Protein AF-A0A6G3YWC2-F1 (afdb_monomer_lite)

Structure (mmCIF, N/CA/C/O backbone):
data_AF-A0A6G3YWC2-F1
#
_entry.id   AF-A0A6G3YWC2-F1
#
loop_
_atom_site.group_PDB
_atom_site.id
_atom_site.type_symbol
_atom_site.label_atom_id
_atom_site.label_alt_id
_atom_site.label_comp_id
_atom_site.label_asym_id
_atom_site.label_entity_id
_atom_site.label_seq_id
_atom_site.pdbx_PDB_ins_code
_atom_site.Cartn_x
_atom_site.Cartn_y
_atom_site.Cartn_z
_atom_site.occupancy
_atom_site.B_iso_or_equiv
_atom_site.auth_seq_id
_atom_site.auth_comp_id
_atom_site.auth_asym_id
_atom_site.auth_atom_id
_atom_site.pdbx_PDB_model_num
ATOM 1 N N . MET A 1 1 ? -7.122 -11.945 10.049 1.00 37.88 1 MET A N 1
ATOM 2 C CA . MET A 1 1 ? -7.833 -11.195 8.987 1.00 37.88 1 MET A CA 1
ATOM 3 C C . MET A 1 1 ? -6.899 -10.118 8.452 1.00 37.88 1 MET A C 1
ATOM 5 O O . MET A 1 1 ? -6.459 -9.280 9.228 1.00 37.88 1 MET A O 1
ATOM 9 N N . ALA A 1 2 ? -6.512 -10.163 7.176 1.00 54.22 2 ALA A N 1
ATOM 10 C CA . ALA A 1 2 ? -5.700 -9.094 6.595 1.00 54.22 2 ALA A CA 1
ATOM 11 C C . ALA A 1 2 ? -6.584 -7.847 6.442 1.00 54.22 2 ALA A C 1
ATOM 13 O O . ALA A 1 2 ? -7.525 -7.872 5.652 1.00 54.22 2 ALA A O 1
ATOM 14 N N . LYS A 1 3 ? -6.322 -6.782 7.212 1.00 61.19 3 LYS A N 1
ATOM 15 C CA . LYS A 1 3 ? -6.997 -5.489 7.028 1.00 61.19 3 LYS A CA 1
ATOM 16 C C . LYS A 1 3 ? -6.801 -5.049 5.575 1.0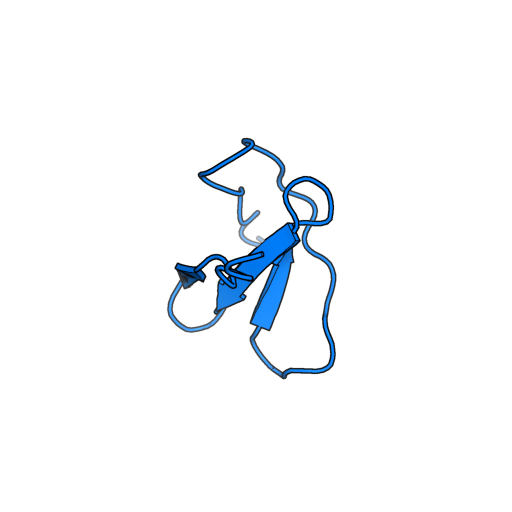0 61.19 3 LYS A C 1
ATOM 18 O O . LYS A 1 3 ? -5.679 -4.782 5.145 1.00 61.19 3 LYS A O 1
ATOM 23 N N . GLN A 1 4 ? -7.891 -5.022 4.819 1.00 70.38 4 GL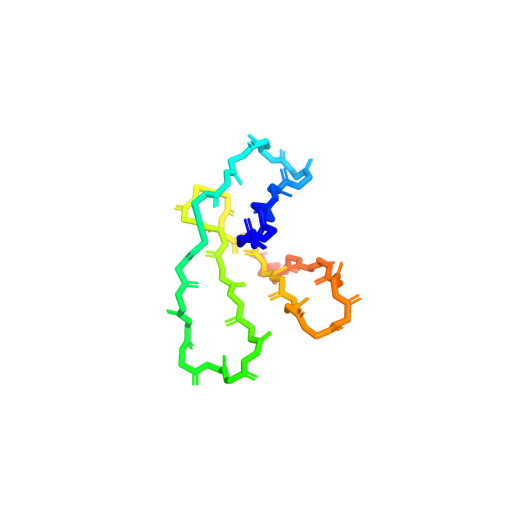N A N 1
ATOM 24 C CA . GLN A 1 4 ? -7.930 -4.450 3.483 1.00 70.38 4 GLN A CA 1
ATOM 25 C C . GLN A 1 4 ? -7.846 -2.929 3.629 1.00 70.38 4 GLN A C 1
ATOM 27 O O . GLN A 1 4 ? -8.745 -2.293 4.166 1.00 70.38 4 GLN A O 1
ATOM 32 N N . ILE A 1 5 ? -6.713 -2.356 3.230 1.00 76.31 5 ILE A N 1
ATOM 33 C CA . ILE A 1 5 ? -6.458 -0.918 3.329 1.00 76.31 5 ILE A CA 1
ATOM 34 C C . ILE A 1 5 ? -6.935 -0.287 2.022 1.00 76.31 5 ILE A C 1
ATOM 36 O O . ILE A 1 5 ? -6.328 -0.495 0.970 1.00 76.31 5 ILE A O 1
ATOM 40 N N . GLN A 1 6 ? -8.050 0.432 2.095 1.00 82.81 6 GLN A N 1
ATOM 41 C CA . GLN A 1 6 ? -8.696 1.067 0.953 1.00 82.81 6 GLN A CA 1
ATOM 42 C C . GLN A 1 6 ? -8.194 2.499 0.779 1.00 82.81 6 GLN A C 1
ATOM 44 O O . GLN A 1 6 ? -8.070 3.241 1.751 1.00 82.81 6 GLN A O 1
ATOM 49 N N . CYS A 1 7 ? -7.888 2.885 -0.457 1.00 83.75 7 CYS A N 1
ATOM 50 C CA . CYS A 1 7 ? -7.426 4.227 -0.769 1.00 83.75 7 CYS A CA 1
ATOM 51 C C . CYS A 1 7 ? -8.549 5.256 -0.606 1.00 83.75 7 CYS A C 1
ATOM 53 O O . CYS A 1 7 ? -9.560 5.123 -1.290 1.00 83.75 7 CYS A O 1
ATOM 55 N N . PRO A 1 8 ? -8.374 6.300 0.224 1.00 82.12 8 PRO A N 1
ATOM 56 C CA . PRO A 1 8 ? -9.395 7.323 0.420 1.00 82.12 8 PRO A CA 1
ATOM 57 C C . PRO A 1 8 ? -9.597 8.203 -0.821 1.00 82.12 8 PRO A C 1
ATOM 59 O O . PRO A 1 8 ? -10.677 8.743 -1.001 1.00 82.12 8 PRO A O 1
ATOM 62 N N . GLU A 1 9 ? -8.597 8.328 -1.703 1.00 82.81 9 GLU A N 1
ATOM 63 C CA . GLU A 1 9 ? -8.723 9.171 -2.903 1.00 82.81 9 GLU A CA 1
ATOM 64 C C . GLU A 1 9 ? -9.504 8.513 -4.046 1.00 82.81 9 GLU A C 1
ATOM 66 O O . GLU A 1 9 ? -10.160 9.203 -4.813 1.00 82.81 9 GLU A O 1
ATOM 71 N N . CYS A 1 10 ? -9.403 7.192 -4.210 1.00 83.56 10 CYS A N 1
ATOM 72 C CA . CYS A 1 10 ? -9.996 6.493 -5.361 1.00 83.56 10 CYS A CA 1
ATOM 73 C C . CYS A 1 10 ? -10.839 5.274 -4.980 1.00 83.56 10 CYS A C 1
ATOM 75 O O . CYS A 1 10 ? -11.320 4.564 -5.856 1.00 83.56 10 CYS A O 1
ATOM 77 N N . GLY A 1 11 ? -10.966 4.962 -3.690 1.00 82.75 11 GLY A N 1
ATOM 78 C CA . GLY A 1 11 ? -11.683 3.783 -3.211 1.00 82.75 11 GLY A CA 1
ATOM 79 C C . GLY A 1 11 ? -11.018 2.445 -3.556 1.00 82.75 11 GLY A C 1
ATOM 80 O O . GLY A 1 11 ? -11.559 1.402 -3.206 1.00 82.75 11 GLY A O 1
ATOM 81 N N . HIS A 1 12 ? -9.851 2.425 -4.210 1.00 83.62 12 HIS A N 1
ATOM 82 C CA . HIS A 1 12 ? -9.166 1.181 -4.572 1.00 83.62 12 HIS A CA 1
ATOM 83 C C . HIS A 1 12 ? -8.393 0.574 -3.397 1.00 83.62 12 HIS A C 1
ATOM 85 O O . HIS A 1 12 ? -7.605 1.241 -2.730 1.00 83.62 12 HIS A O 1
ATOM 91 N N . THR A 1 13 ? -8.519 -0.737 -3.219 1.00 80.75 13 THR A N 1
ATOM 92 C CA . THR A 1 13 ? -7.818 -1.512 -2.176 1.00 80.75 13 THR A CA 1
ATOM 93 C C . THR A 1 13 ? -6.461 -2.062 -2.641 1.00 80.75 13 THR A C 1
ATOM 95 O O . THR A 1 13 ? -5.717 -2.676 -1.874 1.00 80.75 13 THR A O 1
ATOM 98 N N . HIS A 1 14 ? -6.114 -1.872 -3.919 1.00 83.19 14 HIS A N 1
ATOM 99 C CA . HIS A 1 14 ? -4.925 -2.478 -4.514 1.00 83.19 14 HIS A CA 1
ATOM 100 C C . HIS A 1 14 ? -3.667 -1.623 -4.297 1.00 83.19 14 HIS A C 1
ATOM 102 O O . HIS A 1 14 ? -3.359 -0.690 -5.047 1.00 83.19 14 HIS A O 1
ATOM 108 N N . LEU A 1 15 ? -2.898 -2.009 -3.280 1.00 84.56 15 LEU A N 1
ATOM 109 C CA . LEU A 1 15 ? -1.664 -1.351 -2.868 1.00 84.56 15 LEU A CA 1
ATOM 110 C C . LEU A 1 15 ? -0.411 -2.142 -3.286 1.00 84.56 15 LEU A C 1
ATOM 112 O O . LEU A 1 15 ? -0.189 -3.260 -2.820 1.00 84.56 15 LEU A O 1
ATOM 116 N N . LYS A 1 16 ? 0.447 -1.534 -4.109 1.00 87.06 16 LYS A N 1
ATOM 117 C CA . LYS A 1 16 ? 1.773 -2.037 -4.505 1.00 87.06 16 LYS A CA 1
ATOM 118 C C . LYS A 1 16 ? 2.838 -1.679 -3.469 1.00 87.06 16 LYS A C 1
ATOM 120 O O . LYS A 1 16 ? 2.799 -0.606 -2.875 1.00 87.06 16 LYS A O 1
ATOM 125 N N . ARG A 1 17 ? 3.828 -2.549 -3.259 1.00 85.50 17 ARG A N 1
ATOM 126 C CA . ARG A 1 17 ? 5.025 -2.206 -2.465 1.00 85.50 17 ARG A CA 1
ATOM 127 C C . ARG A 1 17 ? 5.984 -1.395 -3.331 1.00 85.50 17 ARG A C 1
ATOM 129 O O . ARG A 1 17 ? 6.199 -1.747 -4.483 1.00 85.50 17 ARG A O 1
ATOM 136 N N . ILE A 1 18 ? 6.566 -0.344 -2.765 1.00 85.44 18 ILE A N 1
ATOM 137 C CA . ILE A 1 18 ? 7.453 0.594 -3.479 1.00 85.44 18 ILE A CA 1
ATOM 138 C C . ILE A 1 18 ? 8.895 0.574 -2.957 1.00 85.44 18 ILE A C 1
ATOM 140 O O . ILE A 1 18 ? 9.581 1.585 -2.979 1.00 85.44 18 ILE A O 1
ATOM 144 N N . GLY A 1 19 ? 9.351 -0.564 -2.430 1.00 81.56 19 GLY A N 1
ATOM 145 C CA . GLY A 1 19 ? 10.710 -0.722 -1.888 1.00 81.56 19 GLY A CA 1
ATOM 146 C C . GLY A 1 19 ? 10.924 -0.122 -0.492 1.00 81.56 19 GLY A C 1
ATOM 147 O O . GLY A 1 19 ? 11.853 -0.518 0.201 1.00 81.56 19 GLY A O 1
ATOM 148 N N . VAL A 1 20 ? 10.031 0.754 -0.024 1.00 82.44 20 VAL A N 1
ATOM 149 C CA . VAL A 1 20 ? 10.064 1.291 1.343 1.00 82.44 20 VAL A CA 1
ATOM 150 C C . VAL A 1 20 ? 9.297 0.362 2.289 1.00 82.44 20 VAL A C 1
ATOM 152 O O . VAL A 1 20 ? 8.111 0.074 2.100 1.00 82.44 20 VAL A O 1
ATOM 155 N N . ARG A 1 21 ? 9.979 -0.145 3.321 1.00 83.88 21 ARG A N 1
ATOM 156 C CA . ARG A 1 21 ? 9.398 -1.079 4.294 1.00 83.88 21 ARG A CA 1
ATOM 157 C C . ARG A 1 21 ? 8.316 -0.374 5.108 1.00 83.88 21 ARG A C 1
ATOM 159 O O . ARG A 1 21 ? 8.603 0.570 5.827 1.00 83.88 21 ARG A O 1
ATOM 166 N N . GLY A 1 22 ? 7.086 -0.872 5.033 1.00 86.12 22 GLY A N 1
ATOM 167 C CA . GLY A 1 22 ? 5.958 -0.252 5.730 1.00 86.12 22 GLY A CA 1
ATOM 168 C C 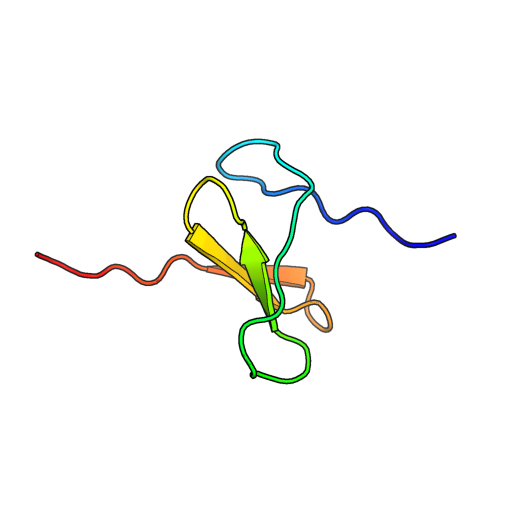. GLY A 1 22 ? 5.235 0.823 4.921 1.00 86.12 22 GLY A C 1
ATOM 169 O O . GLY A 1 22 ? 4.221 1.314 5.390 1.00 86.12 22 GLY A O 1
ATOM 170 N N . VAL A 1 23 ? 5.661 1.112 3.689 1.00 88.12 23 VAL A N 1
ATOM 171 C CA . VAL A 1 23 ? 4.927 2.009 2.792 1.00 88.12 23 VAL A CA 1
ATOM 172 C C . VAL A 1 23 ? 4.443 1.233 1.577 1.00 88.12 23 VAL A C 1
ATOM 174 O O . VAL A 1 23 ? 5.176 0.463 0.948 1.00 88.12 23 VAL A O 1
ATOM 177 N N . LYS A 1 24 ? 3.176 1.434 1.234 1.00 89.31 24 LYS A N 1
ATOM 178 C CA . LYS A 1 24 ? 2.599 0.954 -0.016 1.00 89.31 24 LYS A CA 1
ATOM 179 C C . LYS A 1 24 ? 2.111 2.132 -0.846 1.00 89.31 24 LYS A C 1
ATOM 181 O O . LYS A 1 24 ? 1.864 3.211 -0.331 1.00 89.31 24 LYS A O 1
ATOM 186 N N . LYS A 1 25 ? 1.969 1.920 -2.145 1.00 87.88 25 LYS A N 1
ATOM 187 C CA . LYS A 1 25 ? 1.446 2.889 -3.100 1.00 87.88 25 LYS A CA 1
ATOM 188 C C . LYS A 1 25 ? 0.189 2.330 -3.741 1.00 87.88 25 LYS A C 1
ATOM 190 O O . LYS A 1 25 ? 0.184 1.186 -4.189 1.00 87.88 25 LYS A O 1
ATOM 195 N N . CYS A 1 26 ? -0.866 3.122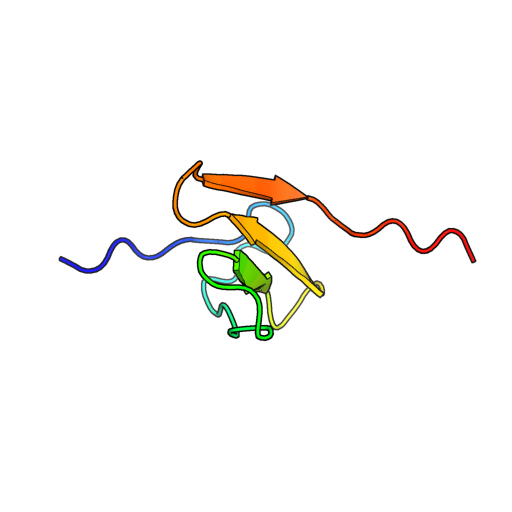 -3.812 1.00 87.50 26 CYS A N 1
ATOM 196 C CA . CYS A 1 26 ? -2.049 2.788 -4.580 1.00 87.50 26 CYS A CA 1
ATOM 197 C C . CYS A 1 26 ? -1.689 2.663 -6.062 1.00 87.50 26 CYS A C 1
ATOM 199 O O . CYS A 1 26 ? -1.089 3.562 -6.650 1.00 87.50 26 CYS A O 1
ATOM 201 N N . SER A 1 27 ? -2.061 1.539 -6.672 1.00 84.44 27 SER A N 1
ATOM 202 C CA . SER A 1 27 ? -1.758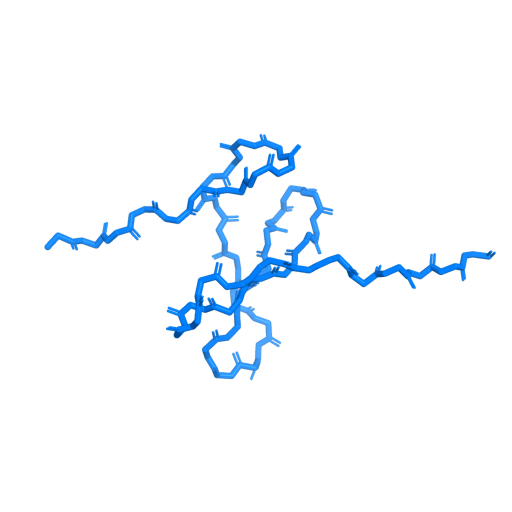 1.277 -8.085 1.00 84.44 27 SER A CA 1
ATOM 203 C C . SER A 1 27 ? -2.562 2.145 -9.047 1.00 84.44 27 SER A C 1
ATOM 205 O O . SER A 1 27 ? -2.188 2.235 -10.208 1.00 84.44 27 SER A O 1
ATOM 207 N N . HIS A 1 28 ? -3.665 2.730 -8.572 1.00 86.25 28 HIS A N 1
ATOM 208 C CA . HIS A 1 28 ? -4.614 3.466 -9.396 1.00 86.25 28 HIS A CA 1
ATOM 209 C C . HIS A 1 28 ? -4.306 4.969 -9.397 1.00 86.25 28 HIS A C 1
ATOM 211 O O . HIS A 1 28 ? -3.885 5.512 -10.410 1.00 86.25 28 HIS A O 1
ATOM 217 N N . CYS A 1 29 ? -4.411 5.634 -8.242 1.00 83.94 29 CYS A N 1
ATOM 218 C CA . CYS A 1 29 ? -4.142 7.074 -8.122 1.00 83.94 29 CYS A CA 1
ATOM 219 C C . CYS A 1 29 ? -2.663 7.422 -7.877 1.00 83.94 29 CYS A C 1
ATOM 221 O O . CYS A 1 29 ? -2.271 8.584 -7.952 1.00 83.94 29 CYS A O 1
ATOM 223 N N . GLY A 1 30 ? -1.832 6.433 -7.534 1.00 85.06 30 GLY A N 1
ATOM 224 C CA . GLY A 1 30 ? -0.422 6.652 -7.222 1.00 85.06 30 GLY A CA 1
ATOM 225 C C . GLY A 1 30 ? -0.145 7.263 -5.846 1.00 85.06 30 GLY A C 1
ATOM 226 O O . GLY A 1 30 ? 1.005 7.604 -5.573 1.00 85.06 30 GLY A O 1
ATOM 227 N N . THR A 1 31 ? -1.155 7.380 -4.984 1.00 87.06 31 THR A N 1
ATOM 228 C CA . THR A 1 31 ? -0.988 7.859 -3.606 1.00 87.06 31 THR A CA 1
ATOM 229 C C . THR A 1 31 ? -0.210 6.857 -2.753 1.00 87.06 31 THR A C 1
ATOM 231 O O . THR A 1 31 ? -0.221 5.659 -3.037 1.00 87.06 31 THR A O 1
ATOM 234 N N . PHE A 1 32 ? 0.442 7.314 -1.692 1.00 88.31 32 PHE A N 1
ATOM 235 C CA . PHE A 1 32 ? 1.216 6.484 -0.773 1.00 88.31 32 PHE A CA 1
ATOM 236 C C . PHE A 1 32 ? 0.485 6.327 0.561 1.00 88.31 32 PHE A C 1
ATOM 238 O O . PHE A 1 32 ? -0.260 7.206 0.986 1.00 88.31 32 PHE A O 1
ATOM 245 N N . VAL A 1 33 ? 0.694 5.187 1.211 1.00 87.06 33 VAL A N 1
ATOM 246 C CA . VAL A 1 33 ? 0.163 4.878 2.535 1.00 87.06 33 VAL A CA 1
ATOM 247 C C . VAL A 1 33 ? 1.225 4.216 3.393 1.00 87.06 33 VAL A C 1
ATOM 249 O O . VAL A 1 33 ? 1.827 3.220 2.981 1.00 87.06 33 VAL A O 1
ATOM 252 N N . ASP A 1 34 ? 1.420 4.734 4.601 1.00 89.12 34 ASP A N 1
ATOM 253 C CA . ASP A 1 34 ? 2.155 4.034 5.647 1.00 89.12 34 ASP A CA 1
ATOM 254 C C . ASP A 1 34 ? 1.233 3.001 6.297 1.00 89.12 34 ASP A C 1
ATOM 256 O O . ASP A 1 34 ? 0.211 3.345 6.884 1.00 89.12 34 ASP A O 1
ATOM 260 N N . ILE A 1 35 ? 1.572 1.718 6.207 1.00 84.12 35 ILE A N 1
ATOM 261 C CA . ILE A 1 35 ? 0.786 0.646 6.831 1.00 84.12 35 ILE A CA 1
ATOM 262 C C . ILE A 1 35 ? 1.013 0.525 8.344 1.00 84.12 35 ILE A C 1
ATOM 264 O O . ILE A 1 35 ? 0.245 -0.186 8.984 1.00 84.12 35 ILE A O 1
ATOM 268 N N . ARG A 1 36 ? 2.029 1.175 8.929 1.00 85.12 36 AR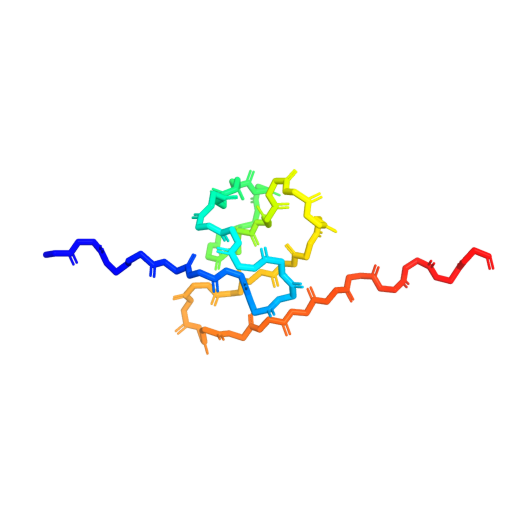G A N 1
ATOM 269 C CA . ARG A 1 36 ? 2.227 1.198 10.391 1.00 85.12 36 ARG A CA 1
ATOM 270 C C . ARG A 1 36 ? 1.388 2.295 11.041 1.00 85.12 36 ARG A C 1
ATOM 272 O O . ARG A 1 36 ? 0.755 2.039 12.058 1.00 85.12 36 ARG A O 1
ATOM 279 N N . SER A 1 37 ? 1.354 3.474 10.427 1.00 86.50 37 SER A N 1
ATOM 280 C CA . SER A 1 37 ? 0.648 4.659 10.929 1.00 86.50 37 SER A CA 1
ATOM 281 C C . SER A 1 37 ? -0.724 4.880 10.279 1.00 86.50 37 SER A C 1
ATOM 283 O O . SER A 1 37 ? -1.445 5.792 10.670 1.00 86.50 37 SER A O 1
ATOM 285 N N . HIS A 1 38 ? -1.090 4.080 9.267 1.00 82.88 38 HIS A N 1
ATOM 286 C CA . HIS A 1 38 ? -2.278 4.270 8.414 1.00 82.88 38 HIS A CA 1
ATOM 287 C C . HIS A 1 38 ? -2.390 5.682 7.815 1.00 82.88 38 HIS A C 1
ATOM 289 O O . HIS A 1 38 ? -3.481 6.171 7.524 1.00 82.88 38 HIS A O 1
ATOM 295 N N . THR A 1 39 ? -1.253 6.347 7.631 1.00 86.25 39 THR A N 1
ATOM 296 C CA . THR A 1 39 ? -1.190 7.713 7.115 1.00 86.25 39 THR A CA 1
ATOM 297 C C . THR A 1 39 ? -1.149 7.674 5.600 1.00 86.25 39 THR A C 1
ATOM 299 O O . THR A 1 39 ? -0.387 6.897 5.032 1.00 86.25 39 THR A O 1
ATOM 302 N N . TRP A 1 40 ? -1.945 8.514 4.947 1.00 87.31 40 TRP A N 1
ATOM 303 C CA . TRP A 1 40 ? -1.988 8.632 3.493 1.00 87.31 40 TRP A CA 1
ATOM 304 C C . TRP A 1 40 ? -1.367 9.950 3.058 1.00 87.31 40 TRP A C 1
ATOM 306 O O . TRP A 1 40 ? -1.637 10.988 3.657 1.00 87.31 40 TRP A O 1
ATOM 316 N N . TRP A 1 41 ? -0.553 9.919 2.010 1.00 87.62 41 TRP A N 1
ATOM 317 C CA . TRP A 1 41 ? -0.012 11.128 1.404 1.00 87.62 41 TRP A CA 1
ATOM 318 C C . TRP A 1 41 ? 0.215 10.929 -0.085 1.00 87.62 41 TRP A C 1
ATOM 320 O O . TRP A 1 41 ? 0.651 9.876 -0.555 1.00 87.62 41 TRP A O 1
ATOM 330 N N . ARG A 1 42 ? -0.019 11.994 -0.840 1.00 79.25 42 ARG A N 1
ATOM 331 C CA . ARG A 1 42 ? 0.288 12.044 -2.260 1.00 79.25 42 ARG A CA 1
ATOM 332 C C . ARG A 1 42 ? 1.583 12.816 -2.436 1.00 79.25 42 ARG A C 1
ATOM 334 O O . ARG A 1 42 ? 1.755 13.884 -1.852 1.00 79.25 42 ARG A O 1
ATOM 341 N N . LYS A 1 43 ? 2.513 12.285 -3.232 1.00 70.88 43 LYS A N 1
ATOM 342 C CA . LYS A 1 43 ? 3.666 13.081 -3.655 1.00 70.88 43 LYS A CA 1
ATOM 343 C C . LYS A 1 43 ? 3.127 14.118 -4.637 1.00 70.88 43 LYS A C 1
ATOM 345 O O . LYS A 1 43 ? 2.839 13.771 -5.780 1.00 70.88 43 LYS A O 1
ATOM 350 N N . TRP A 1 44 ? 2.921 15.345 -4.165 1.00 60.62 44 TRP A N 1
ATOM 351 C CA . TRP A 1 44 ? 2.695 16.502 -5.024 1.00 60.62 44 TRP A CA 1
ATOM 352 C C . TRP A 1 44 ? 3.973 16.702 -5.835 1.00 60.62 44 TRP A C 1
ATOM 354 O O . TRP A 1 44 ? 4.932 17.317 -5.379 1.00 60.62 44 TRP A O 1
ATOM 364 N N . LEU A 1 45 ? 4.035 16.080 -7.008 1.00 57.06 45 LEU A N 1
ATOM 365 C CA . LEU A 1 45 ? 4.909 16.561 -8.062 1.00 57.06 45 LEU A CA 1
ATOM 366 C C . LEU A 1 45 ? 4.211 17.817 -8.579 1.00 57.06 45 LEU A C 1
ATOM 368 O O . LEU A 1 45 ? 3.314 17.714 -9.411 1.00 57.06 45 LEU A O 1
ATOM 372 N N . SER A 1 46 ? 4.539 18.971 -7.994 1.00 46.53 46 SER A N 1
ATOM 373 C CA . SER A 1 46 ? 4.308 20.248 -8.662 1.00 46.53 46 SER A CA 1
ATOM 374 C C . SER A 1 46 ? 5.004 20.143 -10.017 1.00 46.53 46 SER A C 1
ATOM 376 O O . SER A 1 46 ? 6.225 19.978 -10.058 1.00 46.53 46 SER A O 1
ATOM 378 N N . ALA A 1 47 ? 4.202 20.070 -11.077 1.00 43.44 47 ALA A N 1
ATOM 379 C CA . ALA A 1 47 ? 4.666 20.183 -12.452 1.00 43.44 47 ALA A CA 1
ATOM 380 C C . ALA A 1 47 ? 5.077 21.631 -12.732 1.00 43.44 47 ALA A C 1
ATOM 382 O O . ALA A 1 47 ? 4.439 22.533 -12.138 1.00 43.44 47 ALA A O 1
#

pLDDT: mean 79.22, std 12.59, range [37.88, 89.31]

Secondary structure (DSSP, 8-state):
-------TTT----EEE-SSTTEEEETTT--EEETTTTEEE------

Radius of gyration: 10.39 Å; chains: 1; bounding box: 22×31×23 Å

Foldseek 3Di:
DPPQLADPVPRHSDWDDDPDVQKTADPPPRWIARNVVRDIGRPPPPD

Sequence (47 aa):
MAKQIQCPECGHTHLKRIGVRGVKKCSHCGTFVDIRSHTWWRKWLSA